Protein AF-A0A8T3ZUG9-F1 (afdb_monomer_lite)

pLDDT: mean 85.01, std 16.5, range [44.0, 98.38]

Sequence (171 aa):
MKFEGRLLDIFRQRFRGSDCRRRPQADEAKELPKKGLKAQVSMEFMQSVGFLLLIFVVLTPIIYSAYQNNRNSQLGSEAQVVADQLSSEINTAVAVGRGYRRIFTLPKSLGDSSDYAMAIYPSEQLVVVNWTEVNSASAAIVTGNVTAKALDAPRKGDNAIFNNGGIIEIS

Foldseek 3Di:
DDDDDDDPDDDDDDDDDPDDDDDDPPPPPPPDPPPDPVVVVVVVVVVVVVVVVVVVVVVVVVVVVVVVVVVLVQQQVLLQVLQVVVQVVQQVQQVVAAWDKDKDAAACAGDPRQHWAWDQDLVQQKIWIGRDPPDIHIDGHPGSLEDEPDPRPPDHTIKMWHHHRNHIYID

Secondary structure (DSSP, 8-state):
---------S--------------------------HHHHHHHHHHHHHHHHHHHHHHHHHHHHHHHHHHHHHHHHHHHHHHHHHHHHHHHHHHHH-TT-EEEEEE-SSBTTTB--EEEEETTTTEEEEESSSS-EEEEE-S-S-EEESSTTPSPSEEEEEEEETTEEEE-

Radius of gyration: 40.74 Å; chains: 1; bounding box: 78×58×105 Å

Structure (mmCIF, N/CA/C/O backbone):
data_AF-A0A8T3ZUG9-F1
#
_entry.id   AF-A0A8T3ZUG9-F1
#
loop_
_atom_site.group_PDB
_atom_site.id
_atom_site.type_symbol
_atom_site.label_atom_id
_atom_site.label_alt_id
_atom_site.label_comp_id
_atom_site.label_asym_id
_atom_site.label_entity_id
_atom_site.label_seq_id
_atom_site.pdbx_PDB_ins_code
_atom_site.Cartn_x
_atom_site.Cartn_y
_atom_site.Cartn_z
_atom_site.occupancy
_atom_site.B_iso_or_equiv
_atom_site.auth_seq_id
_atom_site.auth_comp_id
_atom_site.auth_asym_id
_atom_site.auth_atom_id
_atom_site.pdbx_PDB_model_num
ATOM 1 N N . MET A 1 1 ? -33.825 -42.779 31.554 1.00 44.00 1 MET A N 1
ATOM 2 C CA . MET A 1 1 ? -33.554 -43.192 32.947 1.00 44.00 1 MET A CA 1
ATOM 3 C C . MET A 1 1 ? -34.616 -42.572 33.840 1.00 44.00 1 MET A C 1
ATOM 5 O O . MET A 1 1 ? -34.702 -41.355 33.906 1.00 44.00 1 MET A O 1
ATOM 9 N N . LYS A 1 2 ? -35.482 -43.416 34.412 1.00 45.75 2 LYS A N 1
ATOM 10 C CA . LYS A 1 2 ? -36.519 -43.068 35.392 1.00 45.75 2 LYS A CA 1
ATOM 11 C C . LYS A 1 2 ? -35.884 -43.063 36.783 1.00 45.75 2 LYS A C 1
ATOM 13 O O . LYS A 1 2 ? -35.267 -44.061 37.139 1.00 45.75 2 LYS A O 1
ATOM 18 N N . PHE A 1 3 ? -36.096 -42.010 37.564 1.00 49.34 3 PHE A N 1
ATOM 19 C CA . PHE A 1 3 ? -36.032 -42.088 39.022 1.00 49.34 3 PHE A CA 1
ATOM 20 C C . PHE A 1 3 ? -37.366 -41.582 39.566 1.00 49.34 3 PHE A C 1
ATOM 22 O O . PHE A 1 3 ? -37.619 -40.385 39.667 1.00 49.34 3 PHE A O 1
ATOM 29 N N . GLU A 1 4 ? -38.248 -42.556 39.787 1.00 45.72 4 GLU A N 1
ATOM 30 C CA . GLU A 1 4 ? -39.486 -42.430 40.542 1.00 45.72 4 GLU A CA 1
ATOM 31 C C . GLU A 1 4 ? -39.196 -42.291 42.036 1.00 45.72 4 GLU A C 1
ATOM 33 O O . GLU A 1 4 ? -38.127 -42.646 42.536 1.00 45.72 4 GLU A O 1
ATOM 38 N N . GLY A 1 5 ? -40.197 -41.758 42.728 1.00 53.47 5 GLY A N 1
ATOM 39 C CA . GLY A 1 5 ? -40.148 -41.377 44.122 1.00 53.47 5 GLY A CA 1
ATOM 40 C C . GLY A 1 5 ? -39.954 -42.519 45.110 1.00 53.47 5 GLY A C 1
ATOM 41 O O . GLY A 1 5 ? -40.389 -43.650 44.921 1.00 53.47 5 GLY A O 1
ATOM 42 N N . ARG A 1 6 ? -39.351 -42.142 46.232 1.00 51.34 6 ARG A N 1
ATOM 43 C CA . ARG A 1 6 ? -39.493 -42.746 47.557 1.00 51.34 6 ARG A CA 1
ATOM 44 C C . ARG A 1 6 ? -38.805 -41.796 48.518 1.00 51.34 6 ARG A C 1
ATOM 46 O O . ARG A 1 6 ? -37.586 -41.789 48.556 1.00 51.34 6 ARG A O 1
ATOM 53 N N . LEU A 1 7 ? -39.578 -40.963 49.209 1.00 50.69 7 LEU A N 1
ATOM 54 C CA . LEU A 1 7 ? -39.231 -40.340 50.499 1.00 50.69 7 LEU A CA 1
ATOM 55 C C . LEU A 1 7 ? -40.460 -39.589 51.056 1.00 50.69 7 LEU A C 1
ATOM 57 O O . LEU A 1 7 ? -40.391 -38.462 51.535 1.00 50.69 7 LEU A O 1
ATOM 61 N N . LEU A 1 8 ? -41.614 -40.250 50.966 1.00 50.22 8 LEU A N 1
ATOM 62 C CA . LEU A 1 8 ? -42.746 -40.061 51.870 1.00 50.22 8 LEU A CA 1
ATOM 63 C C . LEU A 1 8 ? -42.684 -41.224 52.877 1.00 50.22 8 LEU A C 1
ATOM 65 O O . LEU A 1 8 ? -42.287 -42.318 52.488 1.00 50.22 8 LEU A O 1
ATOM 69 N N . ASP A 1 9 ? -43.071 -40.964 54.130 1.00 51.81 9 ASP A N 1
ATOM 70 C CA . ASP A 1 9 ? -43.394 -41.947 55.192 1.00 51.81 9 ASP A CA 1
ATOM 71 C C . ASP A 1 9 ? -42.416 -42.226 56.349 1.00 51.81 9 ASP A C 1
ATOM 73 O O . ASP A 1 9 ? -42.393 -43.352 56.838 1.00 51.81 9 ASP A O 1
ATOM 77 N N . ILE A 1 10 ? -41.690 -41.242 56.911 1.00 53.06 10 ILE A N 1
ATOM 78 C CA . ILE A 1 10 ? -40.997 -41.492 58.209 1.00 53.06 10 ILE A CA 1
ATOM 79 C C . ILE A 1 10 ? -41.292 -40.526 59.372 1.00 53.06 10 ILE A C 1
ATOM 81 O O . ILE A 1 10 ? -40.982 -40.875 60.502 1.00 53.06 10 ILE A O 1
ATOM 85 N N . PHE A 1 11 ? -41.993 -39.396 59.228 1.00 51.75 11 PHE A N 1
ATOM 86 C CA . PHE A 1 11 ? -42.276 -38.559 60.419 1.00 51.75 11 PHE A CA 1
ATOM 87 C C . PHE A 1 11 ? -43.722 -38.085 60.555 1.00 51.75 11 PHE A C 1
ATOM 89 O O . PHE A 1 11 ? -44.017 -36.933 60.865 1.00 51.75 11 PHE A O 1
ATOM 96 N N . ARG A 1 12 ? -44.646 -39.039 60.403 1.00 49.56 12 ARG A N 1
ATOM 97 C CA . ARG A 1 12 ? -45.994 -38.948 60.969 1.00 49.56 12 ARG A CA 1
ATOM 98 C C . ARG A 1 12 ? -45.979 -39.649 62.330 1.00 49.56 12 ARG A C 1
ATOM 100 O O . ARG A 1 12 ? -45.602 -40.809 62.403 1.00 49.56 12 ARG A O 1
ATOM 107 N N . GLN A 1 13 ? -46.478 -38.953 63.352 1.00 56.56 13 GLN A N 1
ATOM 108 C CA . GLN A 1 13 ? -46.758 -39.409 64.725 1.00 56.56 13 GLN A CA 1
ATOM 109 C C . GLN A 1 13 ? -45.657 -39.195 65.771 1.00 56.56 13 GLN A C 1
ATOM 111 O O . GLN A 1 13 ? -44.927 -40.110 66.143 1.00 56.56 13 GLN A O 1
ATOM 116 N N . ARG A 1 14 ? -45.668 -38.009 66.397 1.00 48.47 14 ARG A N 1
ATOM 117 C CA . ARG A 1 14 ? -45.286 -37.897 67.809 1.00 48.47 14 ARG A CA 1
ATOM 118 C C . ARG A 1 14 ? -46.034 -36.741 68.501 1.00 48.47 14 ARG A C 1
ATOM 120 O O . ARG A 1 14 ? -45.685 -35.590 68.308 1.00 48.47 14 ARG A O 1
ATOM 127 N N . PHE A 1 15 ? -47.078 -37.120 69.258 1.00 57.12 15 PHE A N 1
ATOM 128 C CA . PHE A 1 15 ? -47.784 -36.421 70.360 1.00 57.12 15 PHE A CA 1
ATOM 129 C C . PHE A 1 15 ? -48.344 -35.007 70.081 1.00 57.12 15 PHE A C 1
ATOM 131 O O . PHE A 1 15 ? -47.606 -34.055 69.895 1.00 57.12 15 PHE A O 1
ATOM 138 N N . ARG A 1 16 ? -49.668 -34.782 69.992 1.00 53.44 16 ARG A N 1
ATOM 139 C CA . ARG A 1 16 ? -50.679 -34.826 71.082 1.00 53.44 16 ARG A CA 1
ATOM 140 C C . ARG A 1 16 ? -50.151 -34.307 72.426 1.00 53.44 16 ARG A C 1
ATOM 142 O O . ARG A 1 16 ? -49.891 -35.083 73.335 1.00 53.44 16 ARG A O 1
ATOM 149 N N . GLY A 1 17 ? -50.070 -32.984 72.527 1.00 50.84 17 GLY A N 1
ATOM 150 C CA . GLY A 1 17 ? -50.135 -32.231 73.776 1.00 50.84 17 GLY A CA 1
ATOM 151 C C . GLY A 1 17 ? -51.280 -31.231 73.660 1.00 50.84 17 GLY A C 1
ATOM 152 O O . GLY A 1 17 ? -51.134 -30.175 73.056 1.00 50.84 17 GLY A O 1
ATOM 153 N N . SER A 1 18 ? -52.452 -31.625 74.146 1.00 60.19 18 SER A N 1
ATOM 154 C CA . SER A 1 18 ? -53.581 -30.738 74.399 1.00 60.19 18 SER A CA 1
ATOM 155 C C . SER A 1 18 ? -53.206 -29.846 75.570 1.00 60.19 18 SER A C 1
ATOM 157 O O . SER A 1 18 ? -53.244 -30.303 76.710 1.00 60.19 18 SER A O 1
ATOM 159 N N . ASP A 1 19 ? -52.823 -28.609 75.262 1.00 57.34 19 ASP A N 1
ATOM 160 C CA . ASP A 1 19 ? -52.503 -27.610 76.266 1.00 57.34 19 ASP A CA 1
ATOM 161 C C . ASP A 1 19 ? -53.427 -26.396 76.182 1.00 57.34 19 ASP A C 1
ATOM 163 O O . ASP A 1 19 ? -53.958 -26.014 75.135 1.00 57.34 19 ASP A O 1
ATOM 167 N N . CYS A 1 20 ? -53.693 -25.881 77.370 1.00 56.72 20 CYS A N 1
ATOM 168 C CA . CYS A 1 20 ? -54.819 -25.054 77.736 1.00 56.72 20 CYS A CA 1
ATOM 169 C C . CYS A 1 20 ? -54.866 -23.684 77.050 1.00 56.72 20 CYS A C 1
ATOM 171 O O . CYS A 1 20 ? -53.870 -22.985 76.897 1.00 56.72 20 CYS A O 1
ATOM 173 N N . ARG A 1 21 ? -56.108 -23.262 76.776 1.00 54.62 21 ARG A N 1
ATOM 174 C CA . ARG A 1 21 ? -56.616 -21.879 76.779 1.00 54.62 21 ARG A CA 1
ATOM 175 C C . ARG A 1 21 ? -55.585 -20.793 77.140 1.00 54.62 21 ARG A C 1
ATOM 177 O O . ARG A 1 21 ? -55.444 -20.420 78.301 1.00 54.62 21 ARG A O 1
ATOM 184 N N . ARG A 1 22 ? -55.060 -20.124 76.120 1.00 52.94 22 ARG A N 1
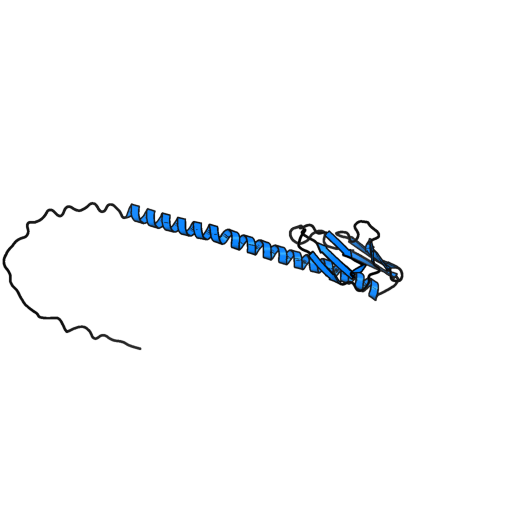ATOM 185 C CA . ARG A 1 22 ? -54.959 -18.660 76.100 1.00 52.94 22 ARG A CA 1
ATOM 186 C C . ARG A 1 22 ? -55.427 -18.212 74.731 1.00 52.94 22 ARG A C 1
ATOM 188 O O . ARG A 1 22 ? -54.810 -18.562 73.735 1.00 52.94 22 ARG A O 1
ATOM 195 N N . ARG A 1 23 ? -56.543 -17.483 74.680 1.00 55.94 23 ARG A N 1
ATOM 196 C CA . ARG A 1 23 ? -56.860 -16.661 73.511 1.00 55.94 23 ARG A CA 1
ATOM 197 C C . ARG A 1 23 ? -55.778 -15.578 73.477 1.00 55.94 23 ARG A C 1
ATOM 199 O O . ARG A 1 23 ? -55.742 -14.798 74.432 1.00 55.94 23 ARG A O 1
ATOM 206 N N . PRO A 1 24 ? -54.886 -15.537 72.475 1.00 55.72 24 PRO A N 1
ATOM 207 C CA . PRO A 1 24 ? -54.120 -14.330 72.235 1.00 55.72 24 PRO A CA 1
ATOM 208 C C . PRO A 1 24 ? -55.143 -13.253 71.885 1.00 55.72 24 PRO A C 1
ATOM 210 O O . PRO A 1 24 ? -56.123 -13.524 71.181 1.00 55.72 24 PRO A O 1
ATOM 213 N N . GLN A 1 25 ? -54.972 -12.071 72.462 1.00 56.25 25 GLN A N 1
ATOM 214 C CA . GLN A 1 25 ? -55.731 -10.894 72.077 1.00 56.25 25 GLN A CA 1
ATOM 215 C C . GLN A 1 25 ? -55.683 -10.762 70.555 1.00 56.25 25 GLN A C 1
ATOM 217 O O . GLN A 1 25 ? -54.681 -11.091 69.922 1.00 56.25 25 GLN A O 1
ATOM 222 N N . ALA A 1 26 ? -56.806 -10.355 69.970 1.00 59.56 26 ALA A N 1
ATOM 223 C CA . ALA A 1 26 ? -56.848 -9.910 68.591 1.00 59.56 26 ALA A CA 1
ATOM 224 C C . ALA A 1 26 ? -55.992 -8.642 68.509 1.00 59.56 26 ALA A C 1
ATOM 226 O O . ALA A 1 26 ? -56.497 -7.533 68.654 1.00 59.56 26 ALA A O 1
ATOM 227 N N . ASP A 1 27 ? -54.682 -8.837 68.393 1.00 58.31 27 ASP A N 1
ATOM 228 C CA . ASP A 1 27 ? -53.723 -7.787 68.131 1.00 58.31 27 ASP A CA 1
ATOM 229 C C . ASP A 1 27 ? -54.145 -7.158 66.807 1.00 58.31 27 ASP A C 1
ATOM 231 O O . ASP A 1 27 ? -54.245 -7.845 65.786 1.00 58.31 27 ASP A O 1
ATOM 235 N N . GLU A 1 28 ? -54.464 -5.864 66.845 1.00 61.31 28 GLU A N 1
ATOM 236 C CA . GLU A 1 28 ? -54.628 -5.036 65.660 1.00 61.31 28 GLU A CA 1
ATOM 237 C C . GLU A 1 28 ? -53.453 -5.313 64.723 1.00 61.31 28 GLU A C 1
ATOM 239 O O . GLU A 1 28 ? -52.329 -4.851 64.945 1.00 61.31 28 GLU A O 1
ATOM 244 N N . ALA A 1 29 ? -53.710 -6.087 63.669 1.00 63.19 29 ALA A N 1
ATOM 245 C CA . ALA A 1 29 ? -52.791 -6.262 62.568 1.00 63.19 29 ALA A CA 1
ATOM 246 C C . ALA A 1 29 ? -52.685 -4.906 61.867 1.00 63.19 29 ALA A C 1
ATOM 248 O O . ALA A 1 29 ? -53.407 -4.617 60.916 1.00 63.19 29 ALA A O 1
ATOM 249 N N . LYS A 1 30 ? -51.808 -4.040 62.388 1.00 64.62 30 LYS A N 1
ATOM 250 C CA . LYS A 1 30 ? -51.340 -2.842 61.703 1.00 64.62 30 LYS A CA 1
ATOM 251 C C . LYS A 1 30 ? -50.799 -3.308 60.358 1.00 64.62 30 LYS A C 1
ATOM 253 O O . LYS A 1 30 ? -49.698 -3.854 60.293 1.00 64.62 30 LYS A O 1
ATOM 258 N N . GLU A 1 31 ? -51.583 -3.123 59.299 1.00 63.81 31 GLU A N 1
ATOM 259 C CA . GLU A 1 31 ? -51.107 -3.272 57.931 1.00 63.81 31 GLU A CA 1
ATOM 260 C C . GLU A 1 31 ? -49.947 -2.294 57.752 1.00 63.81 31 GLU A C 1
ATOM 262 O O . GLU A 1 31 ? -50.123 -1.085 57.589 1.00 63.81 31 GLU A O 1
ATOM 267 N N . LEU A 1 32 ? -48.728 -2.824 57.856 1.00 66.88 32 LEU A N 1
ATOM 268 C CA . LEU A 1 32 ? -47.525 -2.076 57.551 1.00 66.88 32 LEU A CA 1
ATOM 269 C C . LEU A 1 32 ? -47.646 -1.629 56.091 1.00 66.88 32 LEU A C 1
ATOM 271 O O . LEU A 1 32 ? -47.848 -2.475 55.211 1.00 66.88 32 LEU A O 1
ATOM 275 N N . PRO A 1 33 ? -47.554 -0.321 55.805 1.00 65.81 33 PRO A N 1
ATOM 276 C CA . PRO A 1 33 ? -47.717 0.173 54.452 1.00 65.81 33 PRO A CA 1
ATOM 277 C C . PRO A 1 33 ? -46.676 -0.511 53.563 1.00 65.81 33 PRO A C 1
ATOM 279 O O . PRO A 1 33 ? -45.477 -0.345 53.786 1.00 65.81 33 PRO A O 1
ATOM 282 N N . LYS A 1 34 ? -47.129 -1.269 52.550 1.00 65.19 34 LYS A N 1
ATOM 283 C CA . LYS A 1 34 ? -46.301 -1.851 51.475 1.00 65.19 34 LYS A CA 1
ATOM 284 C C . LYS A 1 34 ? -45.701 -0.728 50.614 1.00 65.19 34 LYS A C 1
ATOM 286 O O . LYS A 1 34 ? -46.030 -0.555 49.443 1.00 65.19 34 LYS A O 1
ATOM 291 N N . LYS A 1 35 ? -44.838 0.090 51.210 1.00 64.81 35 LYS A N 1
ATOM 292 C CA . LYS A 1 35 ? -44.029 1.107 50.546 1.00 64.81 35 LYS A CA 1
ATOM 293 C C . LYS A 1 35 ? -42.722 0.444 50.131 1.00 64.81 35 LYS A C 1
ATOM 295 O O . LYS A 1 35 ? -41.914 0.109 50.985 1.00 64.81 35 LYS A O 1
ATOM 300 N N . GLY A 1 36 ? -42.516 0.254 48.827 1.00 67.25 36 GLY A N 1
ATOM 301 C CA . GLY A 1 36 ? -41.188 -0.126 48.330 1.00 67.25 36 GLY A CA 1
ATOM 302 C C . GLY A 1 36 ? -41.118 -0.644 46.897 1.00 67.25 36 GLY A C 1
ATOM 303 O O . GLY A 1 36 ? -40.154 -0.337 46.209 1.00 67.25 36 GLY A O 1
ATOM 304 N N . LEU A 1 37 ? -42.144 -1.346 46.401 1.00 79.44 37 LEU A N 1
ATOM 305 C CA . LEU A 1 37 ? -42.052 -2.070 45.118 1.00 79.44 37 LEU A CA 1
ATOM 306 C C . LEU A 1 37 ? -41.689 -1.172 43.923 1.00 79.44 37 LEU A C 1
ATOM 308 O O . LEU A 1 37 ? -40.844 -1.532 43.114 1.00 79.44 37 LEU A O 1
ATOM 312 N N . LYS A 1 38 ? -42.267 0.033 43.835 1.00 83.19 38 LYS A N 1
ATOM 313 C CA . LYS A 1 38 ? -41.961 0.973 42.740 1.00 83.19 38 LYS A CA 1
ATOM 314 C C . LYS A 1 38 ? -40.540 1.545 42.822 1.00 83.19 38 LYS A C 1
ATOM 316 O O . LYS A 1 38 ? -39.915 1.754 41.793 1.00 83.19 38 LYS A O 1
ATOM 321 N N . ALA A 1 39 ? -40.035 1.793 44.032 1.00 86.88 39 ALA A N 1
ATOM 322 C CA . ALA A 1 39 ? -38.689 2.331 44.233 1.00 86.88 39 ALA A CA 1
ATOM 323 C C . ALA A 1 39 ? -37.613 1.269 43.961 1.00 86.88 39 ALA A C 1
ATOM 325 O O . ALA A 1 39 ? -36.586 1.579 43.364 1.00 86.88 39 ALA A O 1
ATOM 326 N N . GLN A 1 40 ? -37.886 0.016 44.336 1.00 89.81 40 GLN A N 1
ATOM 327 C CA . GLN A 1 40 ? -37.002 -1.112 44.067 1.00 89.81 40 GLN A CA 1
ATOM 328 C C . GLN A 1 40 ? -36.836 -1.355 42.560 1.00 89.81 40 GLN A C 1
ATOM 330 O O . GLN A 1 40 ? -35.709 -1.439 42.082 1.00 89.81 40 GLN A O 1
ATOM 335 N N . VAL A 1 41 ? -37.935 -1.366 41.796 1.00 93.75 41 VAL A N 1
ATOM 336 C CA . VAL A 1 41 ? -37.879 -1.559 40.334 1.00 93.75 41 VAL A CA 1
ATOM 337 C C . VAL A 1 41 ? -37.071 -0.452 39.648 1.00 93.75 41 VAL A C 1
ATOM 339 O O . VAL A 1 41 ? -36.253 -0.736 38.775 1.00 93.75 41 VAL A O 1
ATOM 342 N N . SER A 1 42 ? -37.236 0.809 40.061 1.00 94.25 42 SER A N 1
ATOM 343 C CA . SER A 1 42 ? -36.440 1.918 39.515 1.00 94.25 42 SER A CA 1
ATOM 344 C C . SER A 1 42 ? -34.945 1.779 39.819 1.00 94.25 42 SER A C 1
ATOM 346 O O . SER A 1 42 ? -34.116 2.147 38.987 1.00 94.25 42 SER A O 1
ATOM 348 N N . MET A 1 43 ? -34.592 1.245 40.992 1.00 94.31 43 MET A N 1
ATOM 349 C CA . MET A 1 43 ? -33.200 1.027 41.386 1.00 94.31 43 MET A CA 1
ATOM 350 C C . MET A 1 43 ? -32.550 -0.092 40.565 1.00 94.31 43 MET A C 1
ATOM 352 O O . MET A 1 43 ? -31.456 0.095 40.034 1.00 94.31 43 MET A O 1
ATOM 356 N N . GLU A 1 44 ? -33.248 -1.215 40.394 1.00 94.75 44 GLU A N 1
ATOM 357 C CA . GLU A 1 44 ? -32.793 -2.339 39.563 1.00 94.75 44 GLU A CA 1
ATOM 358 C C . GLU A 1 44 ? -32.640 -1.924 38.090 1.00 94.75 44 GLU A C 1
ATOM 360 O O . GLU A 1 44 ? -31.662 -2.281 37.425 1.00 94.75 44 GLU A O 1
ATOM 365 N N . PHE A 1 45 ? -33.558 -1.093 37.586 1.00 97.06 45 PHE A N 1
ATOM 366 C CA . PHE A 1 45 ? -33.454 -0.519 36.247 1.00 97.06 45 PHE A CA 1
ATOM 367 C C . PHE A 1 45 ? -32.228 0.392 36.105 1.00 97.06 45 PHE A C 1
ATOM 369 O O . PHE A 1 45 ? -31.455 0.237 35.161 1.00 97.06 45 PHE A O 1
ATOM 376 N N . MET A 1 46 ? -32.005 1.306 37.055 1.00 97.75 46 MET A N 1
ATOM 377 C CA . MET A 1 46 ? -30.854 2.214 37.025 1.00 97.75 46 MET A CA 1
ATOM 378 C C . MET A 1 46 ? -29.525 1.448 37.069 1.00 97.75 46 MET A C 1
ATOM 380 O O . MET A 1 46 ? -28.604 1.773 36.318 1.00 97.75 46 MET A O 1
ATOM 384 N N . GLN A 1 47 ? -29.443 0.390 37.881 1.00 97.81 47 GLN A N 1
ATOM 385 C CA . GLN A 1 47 ? -28.279 -0.497 37.922 1.00 97.81 47 GLN A CA 1
ATOM 386 C C . GLN A 1 47 ? -28.059 -1.210 36.580 1.00 97.81 47 GLN A C 1
ATOM 388 O O . GLN A 1 47 ? -26.928 -1.278 36.097 1.00 97.81 47 GLN A O 1
ATOM 393 N N . SER A 1 48 ? -29.132 -1.694 35.952 1.00 97.81 48 SER A N 1
ATOM 394 C CA . SER A 1 48 ? -29.068 -2.367 34.650 1.00 97.81 48 SER A CA 1
ATOM 395 C C . SER A 1 48 ? -28.581 -1.425 33.544 1.00 97.81 48 SER A C 1
ATOM 397 O O . SER A 1 48 ? -27.707 -1.789 32.759 1.00 97.81 48 SER A O 1
ATOM 399 N N . VAL A 1 49 ? -29.090 -0.189 33.514 1.00 98.31 49 VAL A N 1
ATOM 400 C CA . VAL A 1 49 ? -28.653 0.843 32.559 1.00 98.31 49 VAL A CA 1
ATOM 401 C C . VAL A 1 49 ? -27.189 1.214 32.787 1.00 98.31 49 VAL A C 1
ATOM 403 O O . VAL A 1 49 ? -26.430 1.316 31.825 1.00 98.31 49 VAL A O 1
ATOM 406 N N . GLY A 1 50 ? -26.764 1.364 34.044 1.00 98.38 50 GLY A N 1
ATOM 407 C CA . GLY A 1 50 ? -25.366 1.643 34.378 1.00 98.38 50 GLY A CA 1
ATOM 408 C C . GLY A 1 50 ? -24.419 0.541 33.901 1.00 98.38 50 GLY A C 1
ATOM 409 O O . GLY A 1 50 ? -23.388 0.828 33.293 1.00 98.38 50 GLY A O 1
ATOM 410 N N . PHE A 1 51 ? -24.795 -0.723 34.108 1.00 98.25 51 PHE A N 1
ATOM 411 C CA . PHE A 1 51 ? -24.016 -1.864 33.629 1.00 98.25 51 PHE A CA 1
ATOM 412 C C . PHE A 1 51 ? -23.939 -1.912 32.097 1.00 98.25 51 PHE A C 1
ATOM 414 O O . PHE A 1 51 ? -22.870 -2.141 31.532 1.00 98.25 51 PHE A O 1
ATOM 421 N N . LEU A 1 52 ? -25.049 -1.625 31.415 1.00 98.38 52 LEU A N 1
ATOM 422 C CA . LEU A 1 52 ? -25.101 -1.561 29.957 1.00 98.38 52 LEU A CA 1
ATOM 423 C C . LEU A 1 52 ? -24.189 -0.455 29.404 1.00 98.38 52 LEU A C 1
ATOM 425 O O . LEU A 1 52 ? -23.414 -0.709 28.484 1.00 98.38 52 LEU A O 1
ATOM 429 N N . LEU A 1 53 ? -24.208 0.744 29.994 1.00 98.38 53 LEU A N 1
ATOM 430 C CA . LEU A 1 53 ? -23.310 1.836 29.600 1.00 98.38 53 LEU A CA 1
ATOM 431 C C . LEU A 1 53 ? -21.834 1.476 29.802 1.00 98.38 53 LEU A C 1
ATOM 433 O O . LEU A 1 53 ? -21.009 1.797 28.949 1.00 98.38 53 LEU A O 1
ATOM 437 N N . LEU A 1 54 ? -21.501 0.766 30.882 1.00 98.31 54 LEU A N 1
ATOM 438 C CA . LEU A 1 54 ? -20.135 0.308 31.133 1.00 98.31 54 LEU A CA 1
ATOM 439 C C . LEU A 1 54 ? -19.647 -0.628 30.019 1.00 98.31 54 LEU A C 1
ATOM 441 O O . LEU A 1 54 ? -18.532 -0.461 29.525 1.00 98.31 54 LEU A O 1
ATOM 445 N N . ILE A 1 55 ? -20.495 -1.555 29.564 1.00 98.25 55 ILE A N 1
ATOM 446 C CA . ILE A 1 55 ? -20.176 -2.428 28.425 1.00 98.25 55 ILE A CA 1
ATOM 447 C C . ILE A 1 55 ? -19.887 -1.596 27.170 1.00 98.25 55 ILE A C 1
ATOM 449 O O . ILE A 1 55 ? -18.880 -1.832 26.503 1.00 98.25 55 ILE A O 1
ATOM 453 N N . PHE A 1 56 ? -20.716 -0.595 26.862 1.00 98.06 56 PHE A N 1
ATOM 454 C CA . PHE A 1 56 ? -20.493 0.274 25.700 1.00 98.06 56 PHE A CA 1
ATOM 455 C C . PHE A 1 56 ? -19.158 1.022 25.770 1.00 98.06 56 PHE A C 1
ATOM 457 O O . PHE A 1 56 ? -18.434 1.079 24.772 1.00 98.06 56 PHE A O 1
ATOM 464 N N . VAL A 1 57 ? -18.803 1.549 26.944 1.00 98.38 57 VAL A N 1
ATOM 465 C CA . VAL A 1 57 ? -17.532 2.260 27.154 1.00 98.38 57 VAL A CA 1
ATOM 466 C C . VAL A 1 57 ? -16.336 1.343 26.892 1.00 98.38 57 VAL A C 1
ATOM 468 O O . VAL A 1 57 ? -15.370 1.773 26.267 1.00 98.38 57 VAL A O 1
ATOM 471 N N . VAL A 1 58 ? -16.408 0.075 27.304 1.00 98.38 58 VAL A N 1
ATOM 472 C CA . VAL A 1 58 ? -15.322 -0.897 27.094 1.00 98.38 58 VAL A CA 1
ATOM 473 C C . VAL A 1 58 ? -15.260 -1.391 25.645 1.00 98.38 58 VAL A C 1
ATOM 475 O O . VAL A 1 58 ? -14.171 -1.553 25.099 1.00 98.38 58 VAL A O 1
ATOM 478 N N . LEU A 1 59 ? -16.403 -1.616 24.992 1.00 98.38 59 LEU A N 1
ATOM 479 C CA . LEU A 1 59 ? -16.436 -2.156 23.628 1.00 98.38 59 LEU A CA 1
ATOM 480 C C . LEU A 1 59 ? -16.021 -1.140 22.561 1.00 98.38 59 LEU A C 1
ATOM 482 O O . LEU A 1 59 ? -15.409 -1.519 21.563 1.00 98.38 59 LEU A O 1
ATOM 486 N N . THR A 1 60 ? -16.323 0.142 22.764 1.00 97.56 60 THR A N 1
ATOM 487 C CA . THR A 1 60 ? -16.035 1.202 21.785 1.00 97.56 60 THR A CA 1
ATOM 488 C C . THR A 1 60 ? -14.563 1.244 21.337 1.00 97.56 60 THR A C 1
ATOM 490 O O . THR A 1 60 ? -14.327 1.181 20.128 1.00 97.56 60 THR A O 1
ATOM 493 N N . PRO A 1 61 ? -13.551 1.294 22.231 1.00 98.06 61 PRO A N 1
ATOM 494 C CA . PRO A 1 61 ? -12.149 1.314 21.805 1.00 98.06 61 PRO A CA 1
ATOM 495 C C . PRO A 1 61 ? -11.711 0.020 21.104 1.00 98.06 61 PRO A C 1
ATOM 497 O O . PRO A 1 61 ? -10.888 0.078 20.192 1.00 98.06 61 PRO A O 1
ATOM 500 N N . ILE A 1 62 ? -12.276 -1.135 21.477 1.00 98.19 62 ILE A N 1
ATOM 501 C CA . ILE A 1 62 ? -11.966 -2.429 20.846 1.00 98.19 62 ILE A CA 1
ATOM 502 C C . ILE A 1 62 ? -12.442 -2.428 19.391 1.00 98.19 62 ILE A C 1
ATOM 504 O O . ILE A 1 62 ? -11.676 -2.747 18.483 1.00 98.19 62 ILE A O 1
ATOM 508 N N . ILE A 1 63 ? -13.692 -2.015 19.166 1.00 98.06 63 ILE A N 1
ATOM 509 C CA . ILE A 1 63 ? -14.276 -1.918 17.824 1.00 98.06 63 ILE A CA 1
ATOM 510 C C . ILE A 1 63 ? -13.506 -0.894 16.988 1.00 98.06 63 ILE A C 1
ATOM 512 O O . ILE A 1 63 ? -13.173 -1.165 15.836 1.00 98.06 63 ILE A O 1
ATOM 516 N N . TYR A 1 64 ? -13.176 0.258 17.574 1.00 97.31 64 TYR A N 1
ATOM 517 C CA . TYR A 1 64 ? -12.414 1.297 16.891 1.00 97.31 64 TYR A CA 1
ATOM 518 C C . TYR A 1 64 ? -11.022 0.810 16.463 1.00 97.31 64 TYR A C 1
ATOM 520 O O . TYR A 1 64 ? -10.620 1.019 15.320 1.00 97.31 64 TYR A O 1
ATOM 528 N N . SER A 1 65 ? -10.303 0.107 17.342 1.00 96.88 65 SER A N 1
ATOM 529 C CA . SER A 1 65 ? -8.995 -0.468 17.012 1.00 96.88 65 SER A CA 1
ATOM 530 C C . SER A 1 65 ? -9.093 -1.518 15.903 1.00 96.88 65 SER A C 1
ATOM 532 O O . SER A 1 65 ? -8.319 -1.470 14.947 1.00 96.88 65 SER A O 1
ATOM 534 N N . ALA A 1 66 ? -10.073 -2.423 15.979 1.00 96.44 66 ALA A N 1
ATOM 535 C CA . ALA A 1 66 ? -10.299 -3.427 14.943 1.00 96.44 66 ALA A CA 1
ATOM 536 C C . ALA A 1 66 ? -10.616 -2.785 13.582 1.00 96.44 66 ALA A C 1
ATOM 538 O O . ALA A 1 66 ? -10.077 -3.205 12.558 1.00 96.44 66 ALA A O 1
ATOM 539 N N . TYR A 1 67 ? -11.433 -1.728 13.574 1.00 95.56 67 TYR A N 1
ATOM 540 C CA . TYR A 1 67 ? -11.747 -0.968 12.367 1.00 95.56 67 TYR A CA 1
ATOM 541 C C . TYR A 1 67 ? -10.495 -0.344 11.737 1.00 95.56 67 TYR A C 1
ATOM 543 O O . TYR A 1 67 ? -10.265 -0.504 10.539 1.00 95.56 67 TYR A O 1
ATOM 551 N N . GLN A 1 68 ? -9.647 0.311 12.539 1.00 93.38 68 GLN A N 1
ATOM 552 C CA . GLN A 1 68 ? -8.408 0.916 12.038 1.00 93.38 68 GLN A CA 1
ATOM 553 C C . GLN A 1 68 ? -7.422 -0.128 11.503 1.00 93.38 68 GLN A C 1
ATOM 555 O O . GLN A 1 68 ? -6.808 0.087 10.460 1.00 93.38 68 GLN A O 1
ATOM 560 N N . ASN A 1 69 ? -7.304 -1.281 12.165 1.00 93.00 69 ASN A N 1
ATOM 561 C CA . ASN A 1 69 ? -6.433 -2.364 11.708 1.00 93.00 69 ASN A CA 1
ATOM 562 C C . ASN A 1 69 ? -6.900 -2.942 10.369 1.00 93.00 69 ASN A C 1
ATOM 564 O O . ASN A 1 69 ? -6.089 -3.110 9.460 1.00 93.00 69 ASN A O 1
ATOM 568 N N . ASN A 1 70 ? -8.204 -3.183 10.220 1.00 94.31 70 ASN A N 1
ATOM 569 C CA . ASN A 1 70 ? -8.773 -3.665 8.963 1.00 94.31 70 ASN A CA 1
ATOM 570 C C . ASN A 1 70 ? -8.562 -2.654 7.834 1.00 94.31 70 ASN A C 1
ATOM 572 O O . ASN A 1 70 ? -8.111 -3.025 6.753 1.00 94.31 70 ASN A O 1
ATOM 576 N N . ARG A 1 71 ? -8.808 -1.367 8.105 1.00 93.00 71 ARG A N 1
ATOM 577 C CA . ARG A 1 71 ? -8.571 -0.292 7.137 1.00 93.00 71 ARG A CA 1
ATOM 578 C C . ARG A 1 71 ? -7.103 -0.224 6.712 1.00 93.00 71 ARG A C 1
ATOM 580 O O . ARG A 1 71 ? -6.815 -0.154 5.522 1.00 93.00 71 ARG A O 1
ATOM 587 N N . ASN A 1 72 ? -6.168 -0.292 7.658 1.00 91.88 72 ASN A N 1
ATOM 588 C CA . ASN A 1 72 ? -4.736 -0.282 7.351 1.00 91.88 72 ASN A CA 1
ATOM 589 C C . ASN A 1 72 ? -4.297 -1.524 6.567 1.00 91.88 72 ASN A C 1
ATOM 591 O O . ASN A 1 72 ? -3.474 -1.405 5.664 1.00 91.88 72 ASN A O 1
ATOM 595 N N . SER A 1 73 ? -4.853 -2.698 6.872 1.00 93.38 73 SER A N 1
ATOM 596 C CA . SER A 1 73 ? -4.569 -3.934 6.136 1.00 93.38 73 SER A CA 1
ATOM 597 C C . SER A 1 73 ? -5.085 -3.880 4.697 1.00 93.38 73 SER A C 1
ATOM 599 O O . SER A 1 73 ? -4.389 -4.322 3.778 1.00 93.38 73 SER A O 1
ATOM 601 N N . GLN A 1 74 ? -6.266 -3.296 4.487 1.00 94.56 74 GLN A N 1
ATOM 602 C CA . GLN A 1 74 ? -6.811 -3.076 3.153 1.00 94.56 74 GLN A CA 1
ATOM 603 C C . GLN A 1 74 ? -5.938 -2.101 2.355 1.00 94.56 74 GLN A C 1
ATOM 605 O O . GLN A 1 74 ? -5.496 -2.443 1.260 1.00 94.56 74 GLN A O 1
ATOM 610 N N . LEU A 1 75 ? -5.605 -0.940 2.933 1.00 95.38 75 LEU A N 1
ATOM 611 C CA . LEU A 1 75 ? -4.710 0.033 2.298 1.00 95.38 75 LEU A CA 1
ATOM 612 C C . LEU A 1 75 ? -3.335 -0.566 1.986 1.00 95.38 75 LEU A C 1
ATOM 614 O O . LEU A 1 75 ? -2.795 -0.308 0.916 1.00 95.38 75 LEU A O 1
ATOM 618 N N . GLY A 1 76 ? -2.792 -1.400 2.876 1.00 95.62 76 GLY A N 1
ATOM 619 C CA . GLY A 1 76 ? -1.521 -2.083 2.639 1.00 95.62 76 GLY A CA 1
ATOM 620 C C . GLY A 1 76 ? -1.580 -3.090 1.495 1.00 95.62 76 GLY A C 1
ATOM 621 O O . GLY A 1 76 ? -0.646 -3.167 0.704 1.00 95.62 76 GLY A O 1
ATOM 622 N N . SER A 1 77 ? -2.694 -3.811 1.350 1.00 96.19 77 SER A N 1
ATOM 623 C CA . SER A 1 77 ? -2.891 -4.734 0.224 1.00 96.19 77 SER A CA 1
ATOM 624 C C . SER A 1 77 ? -2.980 -3.981 -1.105 1.00 96.19 77 SER A C 1
ATOM 626 O O . SER A 1 77 ? -2.385 -4.393 -2.095 1.00 96.19 77 SER A O 1
ATOM 628 N N . GLU A 1 78 ? -3.675 -2.844 -1.131 1.00 96.06 78 GLU A N 1
ATOM 629 C CA . GLU A 1 78 ? -3.756 -2.000 -2.325 1.00 96.06 78 GLU A CA 1
ATOM 630 C C . GLU A 1 78 ? -2.414 -1.332 -2.657 1.00 96.06 78 GLU A C 1
ATOM 632 O O . GLU A 1 78 ? -2.004 -1.319 -3.817 1.00 96.06 78 GLU A O 1
ATOM 637 N N . ALA A 1 79 ? -1.688 -0.836 -1.651 1.00 96.62 79 ALA A N 1
ATOM 638 C CA . ALA A 1 79 ? -0.338 -0.304 -1.824 1.00 96.62 79 ALA A CA 1
ATOM 639 C C . ALA A 1 79 ? 0.620 -1.366 -2.383 1.00 96.62 79 ALA A C 1
ATOM 641 O O . ALA A 1 79 ? 1.431 -1.057 -3.258 1.00 96.62 79 ALA A O 1
ATOM 642 N N . GLN A 1 80 ? 0.491 -2.617 -1.929 1.00 97.50 80 GLN A N 1
ATOM 643 C CA . GLN A 1 80 ? 1.256 -3.741 -2.464 1.00 97.50 80 GLN A CA 1
ATOM 644 C C . GLN A 1 80 ? 0.936 -3.984 -3.939 1.00 97.50 80 GLN A C 1
ATOM 646 O O . GLN A 1 80 ? 1.857 -4.104 -4.736 1.00 97.50 80 GLN A O 1
ATOM 651 N N . VAL A 1 81 ? -0.341 -3.965 -4.335 1.00 96.94 81 VAL A N 1
ATOM 652 C CA . VAL A 1 81 ? -0.730 -4.097 -5.751 1.00 96.94 81 VAL A CA 1
ATOM 653 C C . VAL A 1 81 ? -0.107 -2.993 -6.608 1.00 96.94 81 VAL A C 1
ATOM 655 O O . VAL A 1 81 ? 0.363 -3.268 -7.709 1.00 96.94 81 VAL A O 1
ATOM 658 N N . VAL A 1 82 ? -0.050 -1.754 -6.110 1.00 96.69 82 VAL A N 1
ATOM 659 C CA . VAL A 1 82 ? 0.619 -0.646 -6.813 1.00 96.69 82 VAL A CA 1
ATOM 660 C C . VAL A 1 82 ? 2.125 -0.891 -6.941 1.00 96.69 82 VAL A C 1
ATOM 662 O O . VAL A 1 82 ? 2.683 -0.694 -8.023 1.00 96.69 82 VAL A O 1
ATOM 665 N N . ALA A 1 83 ? 2.780 -1.339 -5.865 1.00 97.00 83 ALA A N 1
ATOM 666 C CA . ALA A 1 83 ? 4.204 -1.670 -5.872 1.00 97.00 83 ALA A CA 1
ATOM 667 C C . ALA A 1 83 ? 4.508 -2.801 -6.869 1.00 97.00 83 ALA A C 1
ATOM 669 O O . ALA A 1 83 ? 5.419 -2.677 -7.690 1.00 97.00 83 ALA A O 1
ATOM 670 N N . ASP A 1 84 ? 3.701 -3.862 -6.846 1.00 97.44 84 ASP A N 1
ATOM 671 C CA . ASP A 1 84 ? 3.811 -5.022 -7.729 1.00 97.44 84 ASP A CA 1
ATOM 672 C C . ASP A 1 84 ? 3.556 -4.641 -9.188 1.00 97.44 84 ASP A C 1
ATOM 674 O O . ASP A 1 84 ? 4.284 -5.080 -10.077 1.00 97.44 84 ASP A O 1
ATOM 678 N N . GLN A 1 85 ? 2.566 -3.783 -9.455 1.00 96.62 85 GLN A N 1
ATOM 679 C CA . GLN A 1 85 ? 2.283 -3.287 -10.799 1.00 96.62 85 GLN A CA 1
ATOM 680 C C . GLN A 1 85 ? 3.477 -2.502 -11.353 1.00 96.62 85 GLN A C 1
ATOM 682 O O . GLN A 1 85 ? 3.916 -2.760 -12.475 1.00 96.62 85 GLN A O 1
ATOM 687 N N . LEU A 1 86 ? 4.033 -1.571 -10.573 1.00 95.38 86 LEU A N 1
ATOM 688 C CA . LEU A 1 86 ? 5.190 -0.788 -11.000 1.00 95.38 86 LEU A CA 1
ATOM 689 C C . LEU A 1 86 ? 6.431 -1.672 -11.191 1.00 95.38 86 LEU A C 1
ATOM 691 O O . LEU A 1 86 ? 7.125 -1.546 -12.202 1.00 95.38 86 LEU A O 1
ATOM 695 N N . SER A 1 87 ? 6.682 -2.599 -10.263 1.00 96.69 87 SER A N 1
ATOM 696 C CA . SER A 1 87 ? 7.762 -3.579 -10.392 1.00 96.69 87 SER A CA 1
ATOM 697 C C . SER A 1 87 ? 7.597 -4.434 -11.650 1.00 96.69 87 SER A C 1
ATOM 699 O O . SER A 1 87 ? 8.543 -4.593 -12.423 1.00 96.69 87 SER A O 1
ATOM 701 N N . SER A 1 88 ? 6.387 -4.927 -11.912 1.00 97.19 88 SER A N 1
ATOM 702 C CA . SER A 1 88 ? 6.073 -5.733 -13.089 1.00 97.19 88 SER A CA 1
ATOM 703 C C . SER A 1 88 ? 6.335 -4.973 -14.386 1.00 97.19 88 SER A C 1
ATOM 705 O O . SER A 1 88 ? 6.914 -5.542 -15.312 1.00 97.19 88 SER A O 1
ATOM 707 N N . GLU A 1 89 ? 5.967 -3.693 -14.479 1.00 95.88 89 GLU A N 1
ATOM 708 C CA . GLU A 1 89 ? 6.251 -2.889 -15.674 1.00 95.88 89 GLU A CA 1
ATOM 709 C C . GLU A 1 89 ? 7.759 -2.684 -15.879 1.00 95.88 89 GLU A C 1
ATOM 711 O O . GLU A 1 89 ? 8.248 -2.849 -17.000 1.00 95.88 89 GLU A O 1
ATOM 716 N N . ILE A 1 90 ? 8.516 -2.413 -14.809 1.00 95.25 90 ILE A N 1
ATOM 717 C CA . ILE A 1 90 ? 9.984 -2.301 -14.861 1.00 95.25 90 ILE A CA 1
ATOM 718 C C . ILE A 1 90 ? 10.608 -3.622 -15.314 1.00 95.25 90 ILE A C 1
ATOM 720 O O . ILE A 1 90 ? 11.403 -3.649 -16.254 1.00 95.25 90 ILE A O 1
ATOM 724 N N . ASN A 1 91 ? 10.217 -4.730 -14.692 1.00 96.06 91 ASN A N 1
ATOM 725 C CA . ASN A 1 91 ? 10.752 -6.053 -14.996 1.00 96.06 91 ASN A CA 1
ATOM 726 C C . ASN A 1 91 ? 10.388 -6.493 -16.416 1.00 96.06 91 ASN A C 1
ATOM 728 O O . ASN A 1 91 ? 11.225 -7.058 -17.117 1.00 96.06 91 ASN A O 1
ATOM 732 N N . THR A 1 92 ? 9.179 -6.169 -16.880 1.00 96.56 92 THR A N 1
ATOM 733 C CA . THR A 1 92 ? 8.754 -6.411 -18.264 1.00 96.56 92 THR A CA 1
ATOM 734 C C . THR A 1 92 ? 9.596 -5.592 -19.236 1.00 96.56 92 THR A C 1
ATOM 736 O O . THR A 1 92 ? 10.082 -6.133 -20.229 1.00 96.56 92 THR A O 1
ATOM 739 N N . ALA A 1 93 ? 9.842 -4.313 -18.941 1.00 95.56 93 ALA A N 1
ATOM 740 C CA . ALA A 1 93 ? 10.691 -3.468 -19.772 1.00 95.56 93 ALA A CA 1
ATOM 741 C C . ALA A 1 93 ? 12.119 -4.018 -19.882 1.00 95.56 93 ALA A C 1
ATOM 743 O O . ALA A 1 93 ? 12.702 -4.005 -20.968 1.00 95.56 93 ALA A O 1
ATOM 744 N N . VAL A 1 94 ? 12.670 -4.544 -18.784 1.00 95.56 94 VAL A N 1
ATOM 745 C CA . VAL A 1 94 ? 13.977 -5.220 -18.769 1.00 95.56 94 VAL A CA 1
ATOM 746 C C . VAL A 1 94 ? 13.947 -6.504 -19.595 1.00 95.56 94 VAL A C 1
ATOM 748 O O . VAL A 1 94 ? 14.830 -6.700 -20.425 1.00 95.56 94 VAL A O 1
ATOM 751 N N . ALA A 1 95 ? 12.932 -7.349 -19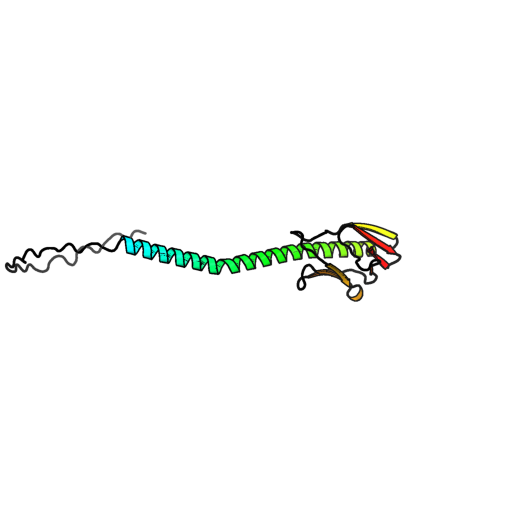.398 1.00 96.12 95 ALA A N 1
ATOM 752 C CA . ALA A 1 95 ? 12.812 -8.645 -20.060 1.00 96.12 95 ALA A CA 1
ATOM 753 C C . ALA A 1 95 ? 12.642 -8.524 -21.582 1.00 96.12 95 ALA A C 1
ATOM 755 O O . ALA A 1 95 ? 13.227 -9.305 -22.328 1.00 96.12 95 ALA A O 1
ATOM 756 N N . VAL A 1 96 ? 11.871 -7.537 -22.050 1.00 96.38 96 VAL A N 1
ATOM 757 C CA . VAL A 1 96 ? 11.708 -7.266 -23.489 1.00 96.38 96 VAL A CA 1
ATOM 758 C C . VAL A 1 96 ? 12.975 -6.643 -24.080 1.00 96.38 96 VAL A C 1
ATOM 760 O O . VAL A 1 96 ? 13.342 -6.931 -25.219 1.00 96.38 96 VAL A O 1
ATOM 763 N N . GLY A 1 97 ? 13.666 -5.804 -23.308 1.00 93.69 97 GLY A N 1
ATOM 764 C CA . GLY A 1 97 ? 14.911 -5.179 -23.727 1.00 93.69 97 GLY A CA 1
ATOM 765 C C . GLY A 1 97 ? 14.711 -3.906 -24.556 1.00 93.69 97 GLY A C 1
ATOM 766 O O . GLY A 1 97 ? 13.730 -3.171 -24.417 1.00 93.69 97 GLY A O 1
ATOM 767 N N . ARG A 1 98 ? 15.706 -3.597 -25.393 1.00 95.00 98 ARG A N 1
ATOM 768 C CA . ARG A 1 98 ? 15.822 -2.310 -26.092 1.00 95.00 98 ARG A CA 1
ATOM 769 C C . ARG A 1 98 ? 14.601 -2.016 -26.968 1.00 95.00 98 ARG A C 1
ATOM 771 O O . ARG A 1 98 ? 14.226 -2.821 -27.811 1.00 95.00 98 ARG A O 1
ATOM 778 N N . GLY A 1 99 ? 14.072 -0.798 -26.840 1.00 92.31 99 GLY A N 1
ATOM 779 C CA . GLY A 1 99 ? 12.960 -0.314 -27.660 1.00 92.31 99 GLY A CA 1
ATOM 780 C C . GLY A 1 99 ? 11.578 -0.613 -27.081 1.00 92.31 99 GLY A C 1
ATOM 781 O O . GLY A 1 99 ? 10.587 -0.175 -27.663 1.00 92.31 99 GLY A O 1
ATOM 782 N N . TYR A 1 100 ? 11.492 -1.290 -25.927 1.00 95.81 100 TYR A N 1
ATOM 783 C CA . TYR A 1 100 ? 10.235 -1.396 -25.192 1.00 95.81 100 TYR A CA 1
ATOM 784 C C . TYR A 1 100 ? 9.717 -0.006 -24.827 1.00 95.81 100 TYR A C 1
ATOM 786 O O . TYR A 1 100 ? 10.449 0.819 -24.273 1.00 95.81 100 TYR A O 1
ATOM 794 N N . ARG A 1 101 ? 8.441 0.238 -25.126 1.00 95.38 101 ARG A N 1
ATOM 795 C CA . ARG A 1 101 ? 7.723 1.445 -24.735 1.00 95.38 101 ARG A CA 1
ATOM 796 C C . ARG A 1 101 ? 6.289 1.084 -24.400 1.00 95.38 101 ARG A C 1
ATOM 798 O O . ARG A 1 101 ? 5.599 0.492 -25.228 1.00 95.38 101 ARG A O 1
ATOM 805 N N . ARG A 1 102 ? 5.824 1.493 -23.225 1.00 95.50 102 ARG A N 1
ATOM 806 C CA . ARG A 1 102 ? 4.434 1.293 -22.819 1.00 95.50 102 ARG A CA 1
ATOM 807 C C . ARG A 1 102 ? 3.947 2.452 -21.965 1.00 95.50 102 ARG A C 1
ATOM 809 O O . ARG A 1 102 ? 4.727 3.075 -21.253 1.00 95.50 102 ARG A O 1
ATOM 816 N N . ILE A 1 103 ? 2.655 2.733 -22.068 1.00 95.75 103 ILE A N 1
ATOM 817 C CA . ILE A 1 103 ? 1.946 3.625 -21.155 1.00 95.75 103 ILE A CA 1
ATOM 818 C C . ILE A 1 103 ? 1.194 2.741 -20.166 1.00 95.75 103 ILE A C 1
ATOM 820 O O . ILE A 1 103 ? 0.540 1.776 -20.571 1.00 95.75 103 ILE A O 1
ATOM 824 N N . PHE A 1 104 ? 1.312 3.058 -18.887 1.00 95.56 104 PHE A N 1
ATOM 825 C CA . PHE A 1 104 ? 0.614 2.377 -17.809 1.00 95.56 104 PHE A CA 1
ATOM 826 C C . PHE A 1 104 ? 0.044 3.410 -16.843 1.00 95.56 104 PHE A C 1
ATOM 828 O O . PHE A 1 104 ? 0.572 4.513 -16.709 1.00 95.56 104 PHE A O 1
ATOM 835 N N . THR A 1 105 ? -1.042 3.046 -16.174 1.00 95.19 105 THR A N 1
ATOM 836 C CA . THR A 1 105 ? -1.749 3.944 -15.265 1.00 95.19 105 THR A CA 1
ATOM 837 C C . THR A 1 105 ? -1.684 3.378 -13.859 1.00 95.19 105 THR A C 1
ATOM 839 O O . THR A 1 105 ? -2.047 2.224 -13.628 1.00 95.19 105 THR A O 1
ATOM 842 N N . LEU A 1 106 ? -1.226 4.202 -12.925 1.00 95.50 106 LEU A N 1
ATOM 843 C CA . LEU A 1 106 ? -1.266 3.940 -11.495 1.00 95.50 106 LEU A CA 1
ATOM 844 C C . LEU A 1 106 ? -2.491 4.640 -10.893 1.00 95.50 106 LEU A C 1
ATOM 846 O O . LEU A 1 106 ? -2.906 5.691 -11.398 1.00 95.50 106 LEU A O 1
ATOM 850 N N . PRO A 1 107 ? -3.098 4.088 -9.832 1.00 95.56 107 PRO A N 1
ATOM 851 C CA . PRO A 1 107 ? -4.249 4.719 -9.201 1.00 95.56 107 PRO A CA 1
ATOM 852 C C . PRO A 1 107 ? -3.902 6.125 -8.692 1.00 95.56 107 PRO A C 1
ATOM 854 O O . PRO A 1 107 ? -2.760 6.444 -8.386 1.00 95.56 107 PRO A O 1
ATOM 857 N N . LYS A 1 108 ? -4.891 7.017 -8.615 1.00 94.44 108 LYS A N 1
ATOM 858 C CA . LYS A 1 108 ? -4.655 8.370 -8.075 1.00 94.44 108 LYS A CA 1
ATOM 859 C C . LYS A 1 108 ? -4.612 8.399 -6.548 1.00 94.44 108 LYS A C 1
ATOM 861 O O . LYS A 1 108 ? -4.045 9.322 -5.977 1.00 94.44 108 LYS A O 1
ATOM 866 N N . SER A 1 109 ? -5.210 7.398 -5.916 1.00 94.62 109 SER A N 1
ATOM 867 C CA . SER A 1 109 ? -5.350 7.246 -4.473 1.00 94.62 109 SER A CA 1
ATOM 868 C C . SER A 1 109 ? -5.570 5.774 -4.135 1.00 94.62 109 SER A C 1
ATOM 870 O O . SER A 1 109 ? -6.030 5.015 -4.989 1.00 94.62 109 SER A O 1
ATOM 872 N N . LEU A 1 110 ? -5.304 5.399 -2.889 1.00 93.25 110 LEU A N 1
ATOM 873 C CA . LEU A 1 110 ? -5.644 4.088 -2.339 1.00 93.25 110 LEU A CA 1
ATOM 874 C C . LEU A 1 110 ? -7.001 4.162 -1.623 1.00 93.25 110 LEU A C 1
ATOM 876 O O . LEU A 1 110 ? -7.277 5.137 -0.919 1.00 93.25 110 LEU A O 1
ATOM 880 N N . GLY A 1 111 ? -7.835 3.140 -1.778 1.00 87.19 111 GLY A N 1
ATOM 881 C CA . GLY A 1 111 ? -9.089 2.934 -1.056 1.00 87.19 111 GLY A CA 1
ATOM 882 C C . GLY A 1 111 ? -9.982 4.175 -1.006 1.00 87.19 111 GLY A C 1
ATOM 883 O O . GLY A 1 111 ? -10.318 4.760 -2.038 1.00 87.19 111 GLY A O 1
ATOM 884 N N . ASP A 1 112 ? -10.323 4.600 0.216 1.00 81.50 112 ASP A N 1
ATOM 885 C CA . ASP A 1 112 ? -11.136 5.783 0.552 1.00 81.50 112 ASP A CA 1
ATOM 886 C C . ASP A 1 112 ? -10.441 7.123 0.226 1.00 81.50 112 ASP A C 1
ATOM 888 O O . ASP A 1 112 ? -10.370 8.024 1.062 1.00 81.50 112 ASP A O 1
ATOM 892 N N . SER A 1 113 ? -9.885 7.276 -0.975 1.00 86.00 113 SER A N 1
ATOM 893 C CA . SER A 1 113 ? -9.155 8.480 -1.399 1.00 86.00 113 SER A CA 1
ATOM 894 C C . SER A 1 113 ? -7.918 8.797 -0.546 1.00 86.00 113 SER A C 1
ATOM 896 O O . SER A 1 113 ? -7.518 9.955 -0.434 1.00 86.00 113 SER A O 1
ATOM 898 N N . SER A 1 114 ? -7.304 7.779 0.065 1.00 91.06 114 SER A N 1
ATOM 899 C CA . SER A 1 114 ? -6.075 7.954 0.841 1.00 91.06 114 SER A CA 1
ATOM 900 C C . SER A 1 114 ? -4.913 8.258 -0.094 1.00 91.06 114 SER A C 1
ATOM 902 O O . SER A 1 114 ? -4.716 7.579 -1.108 1.00 91.06 114 SER A O 1
ATOM 904 N N . ASP A 1 115 ? -4.157 9.300 0.241 1.00 93.56 115 ASP A N 1
ATOM 905 C CA . ASP A 1 115 ? -3.003 9.685 -0.553 1.00 93.56 115 ASP A CA 1
ATOM 906 C C . ASP A 1 115 ? -1.821 8.742 -0.314 1.00 93.56 115 ASP A C 1
ATOM 908 O O . ASP A 1 115 ? -1.722 8.095 0.730 1.00 93.56 115 ASP A O 1
ATOM 912 N N . TYR A 1 116 ? -0.925 8.653 -1.292 1.00 94.69 116 TYR A N 1
ATOM 913 C CA . TYR A 1 116 ? 0.272 7.827 -1.181 1.00 94.69 116 TYR A CA 1
ATOM 914 C C . TYR A 1 116 ? 1.459 8.434 -1.932 1.00 94.69 116 TYR A C 1
ATOM 916 O O . TYR A 1 116 ? 1.300 9.266 -2.822 1.00 94.69 116 TYR A O 1
ATOM 924 N N . ALA A 1 117 ? 2.668 8.028 -1.576 1.00 93.12 117 ALA A N 1
ATOM 925 C CA . ALA A 1 117 ? 3.912 8.411 -2.221 1.00 93.12 117 ALA A CA 1
ATOM 926 C C . ALA A 1 117 ? 4.617 7.164 -2.750 1.00 93.12 117 ALA A C 1
ATOM 928 O O . ALA A 1 117 ? 4.518 6.088 -2.163 1.00 93.12 117 ALA A O 1
ATOM 929 N N . MET A 1 118 ? 5.331 7.313 -3.860 1.00 93.12 118 MET A N 1
ATOM 930 C CA . MET A 1 118 ? 6.122 6.243 -4.457 1.00 93.12 118 MET A CA 1
ATOM 931 C C . MET A 1 118 ? 7.577 6.665 -4.508 1.00 93.12 118 MET A C 1
ATOM 933 O O . MET A 1 118 ? 7.884 7.813 -4.821 1.00 93.12 118 MET A O 1
ATOM 937 N N . ALA A 1 119 ? 8.462 5.720 -4.237 1.00 91.38 119 ALA A N 1
ATOM 938 C CA . ALA A 1 119 ? 9.891 5.885 -4.393 1.00 91.38 119 ALA A CA 1
ATOM 939 C C . ALA A 1 119 ? 10.465 4.640 -5.066 1.00 91.38 119 ALA A C 1
ATOM 941 O O . ALA A 1 119 ? 10.062 3.513 -4.779 1.00 91.38 119 ALA A O 1
ATOM 942 N N . ILE A 1 120 ? 11.419 4.850 -5.965 1.00 92.50 120 ILE A N 1
ATOM 943 C CA . ILE A 1 120 ? 12.245 3.778 -6.511 1.00 92.50 120 ILE A CA 1
ATOM 944 C C . ILE A 1 120 ? 13.620 3.944 -5.884 1.00 92.50 120 ILE A C 1
ATOM 946 O O . ILE A 1 120 ? 14.182 5.037 -5.926 1.00 92.50 120 ILE A O 1
ATOM 950 N N . TYR A 1 121 ? 14.159 2.863 -5.333 1.00 92.50 121 TYR A N 1
ATOM 951 C CA . TYR A 1 121 ? 15.509 2.783 -4.790 1.00 92.50 121 TYR A CA 1
ATOM 952 C C . TYR A 1 121 ? 16.340 1.879 -5.703 1.00 92.50 121 TYR A C 1
ATOM 954 O O . TYR A 1 121 ? 16.381 0.663 -5.497 1.00 92.50 121 TYR A O 1
ATOM 962 N N . PRO A 1 122 ? 17.003 2.428 -6.740 1.00 90.81 122 PRO A N 1
ATOM 963 C CA . PRO A 1 122 ? 17.682 1.606 -7.737 1.00 90.81 122 PRO A CA 1
ATOM 964 C C . PRO A 1 122 ? 18.887 0.851 -7.158 1.00 90.81 122 PRO A C 1
ATOM 966 O O . PRO A 1 122 ? 19.182 -0.258 -7.593 1.00 90.81 122 PRO A O 1
ATOM 969 N N . SER A 1 123 ? 19.549 1.413 -6.140 1.00 90.94 123 SER A N 1
ATOM 970 C CA . SER A 1 123 ? 20.658 0.766 -5.423 1.00 90.94 123 SER A CA 1
ATOM 971 C C . SER A 1 123 ? 20.231 -0.482 -4.654 1.00 90.94 123 SER A C 1
ATOM 973 O O . SER A 1 123 ? 21.009 -1.423 -4.541 1.00 90.94 123 SER A O 1
ATOM 975 N N . GLU A 1 124 ? 19.005 -0.488 -4.136 1.00 93.06 124 GLU A N 1
ATOM 976 C CA . GLU A 1 124 ? 18.434 -1.606 -3.378 1.00 93.06 124 GLU A CA 1
ATOM 977 C C . GLU A 1 124 ? 17.560 -2.508 -4.250 1.00 93.06 124 GLU A C 1
ATOM 979 O O . GLU A 1 124 ? 17.088 -3.538 -3.784 1.00 93.06 124 GLU A O 1
ATOM 984 N N . GLN A 1 125 ? 17.356 -2.130 -5.516 1.00 94.69 125 GLN A N 1
ATOM 985 C CA . GLN A 1 125 ? 16.468 -2.817 -6.446 1.00 94.69 125 GLN A CA 1
ATOM 986 C C . GLN A 1 125 ? 15.052 -2.986 -5.874 1.00 94.69 125 GLN A C 1
ATOM 988 O O . GLN A 1 125 ? 14.434 -4.046 -5.983 1.00 94.69 125 GLN A O 1
ATOM 993 N N . LEU A 1 126 ? 14.519 -1.913 -5.284 1.00 94.44 126 LEU A N 1
ATOM 994 C CA . LEU A 1 126 ? 13.198 -1.899 -4.661 1.00 94.44 126 LEU A CA 1
ATOM 995 C C . LEU A 1 126 ? 12.346 -0.734 -5.158 1.00 94.44 126 LEU A C 1
ATOM 997 O O . LEU A 1 126 ? 12.819 0.384 -5.367 1.00 94.44 126 LEU A O 1
ATOM 1001 N N . VAL A 1 127 ? 11.056 -1.004 -5.289 1.00 94.06 127 VAL A N 1
ATOM 1002 C CA . VAL A 1 127 ? 9.988 -0.011 -5.356 1.00 94.06 127 VAL A CA 1
ATOM 1003 C C . VAL A 1 127 ? 9.318 0.026 -3.993 1.00 94.06 127 VAL A C 1
ATOM 1005 O O . VAL A 1 127 ? 9.020 -1.027 -3.434 1.00 94.06 127 VAL A O 1
ATOM 1008 N N . VAL A 1 128 ? 9.058 1.221 -3.475 1.00 95.00 128 VAL A N 1
ATOM 1009 C CA . VAL A 1 128 ? 8.387 1.431 -2.192 1.00 95.00 128 VAL A CA 1
ATOM 1010 C C . VAL A 1 128 ? 7.199 2.365 -2.381 1.00 95.00 128 VAL A C 1
ATOM 1012 O O . VAL A 1 128 ? 7.299 3.403 -3.035 1.00 95.00 128 VAL A O 1
ATOM 1015 N N . VAL A 1 129 ? 6.074 1.990 -1.783 1.00 96.00 129 VAL A N 1
ATOM 1016 C CA . VAL A 1 129 ? 4.823 2.743 -1.765 1.00 96.00 129 VAL A CA 1
ATOM 1017 C C . VAL A 1 129 ? 4.467 3.038 -0.312 1.00 96.00 129 VAL A C 1
ATOM 1019 O O . VAL A 1 129 ? 4.226 2.119 0.466 1.00 96.00 129 VAL A O 1
ATOM 1022 N N . ASN A 1 130 ? 4.420 4.317 0.049 1.00 94.62 130 ASN A N 1
ATOM 1023 C CA . ASN A 1 130 ? 4.116 4.790 1.400 1.00 94.62 130 ASN A CA 1
ATOM 1024 C C . ASN A 1 130 ? 2.744 5.463 1.405 1.00 94.62 130 ASN A C 1
ATOM 1026 O O . ASN A 1 130 ? 2.510 6.355 0.597 1.00 94.62 130 ASN A O 1
ATOM 1030 N N . TRP A 1 131 ? 1.847 5.095 2.317 1.00 93.88 131 TRP A N 1
ATOM 1031 C CA . TRP A 1 131 ? 0.540 5.767 2.471 1.00 93.88 131 TRP A CA 1
ATOM 1032 C C . TRP A 1 131 ? 0.350 6.405 3.848 1.00 93.88 131 TRP A C 1
ATOM 1034 O O . TRP A 1 131 ? -0.577 7.181 4.062 1.00 93.88 131 TRP A O 1
ATOM 1044 N N . THR A 1 132 ? 1.246 6.110 4.788 1.00 89.44 132 THR A N 1
ATOM 1045 C CA . THR A 1 132 ? 1.413 6.853 6.038 1.00 89.44 132 THR A CA 1
ATOM 1046 C C . THR A 1 132 ? 2.906 7.003 6.328 1.00 89.44 132 THR A C 1
ATOM 1048 O O . THR A 1 132 ? 3.741 6.438 5.627 1.00 89.44 132 THR A O 1
ATOM 1051 N N . GLU A 1 133 ? 3.261 7.746 7.376 1.00 86.62 133 GLU A N 1
ATOM 1052 C CA . GLU A 1 133 ? 4.662 7.914 7.795 1.00 86.62 133 GLU A CA 1
ATOM 1053 C C . GLU A 1 133 ? 5.329 6.603 8.244 1.00 86.62 133 GLU A C 1
ATOM 1055 O O . GLU A 1 133 ? 6.547 6.477 8.194 1.00 86.62 133 GLU A O 1
ATOM 1060 N N . VAL A 1 134 ? 4.530 5.632 8.693 1.00 88.81 134 VAL A N 1
ATOM 1061 C CA . VAL A 1 134 ? 5.004 4.369 9.283 1.00 88.81 134 VAL A CA 1
ATOM 1062 C C . VAL A 1 134 ? 4.701 3.145 8.432 1.00 88.81 134 VAL A C 1
ATOM 1064 O O . VAL A 1 134 ? 5.372 2.130 8.595 1.00 88.81 134 VAL A O 1
ATOM 1067 N N . ASN A 1 135 ? 3.708 3.212 7.544 1.00 92.94 135 ASN A N 1
ATOM 1068 C CA . ASN A 1 135 ? 3.294 2.061 6.756 1.00 92.94 135 ASN A CA 1
ATOM 1069 C C . ASN A 1 135 ? 3.744 2.197 5.304 1.00 92.94 135 ASN A C 1
ATOM 1071 O O . ASN A 1 135 ? 3.454 3.192 4.628 1.00 92.94 135 ASN A O 1
ATOM 1075 N N . SER A 1 136 ? 4.402 1.144 4.836 1.00 94.69 136 SER A N 1
ATOM 1076 C CA . SER A 1 136 ? 4.916 1.025 3.485 1.00 94.69 136 SER A CA 1
ATOM 1077 C C . SER A 1 136 ? 4.714 -0.385 2.941 1.00 94.69 136 SER A C 1
ATOM 1079 O O . SER A 1 136 ? 4.574 -1.356 3.685 1.00 94.69 136 SER A O 1
ATOM 1081 N N . ALA A 1 137 ? 4.670 -0.474 1.619 1.00 96.62 137 ALA A N 1
ATOM 1082 C CA . ALA A 1 137 ? 4.646 -1.709 0.855 1.00 96.62 137 ALA A CA 1
ATOM 1083 C C . ALA A 1 137 ? 5.794 -1.651 -0.145 1.00 96.62 137 ALA A C 1
ATOM 1085 O O . ALA A 1 137 ? 6.137 -0.570 -0.634 1.00 96.62 137 ALA A O 1
ATOM 1086 N N . SER A 1 138 ? 6.408 -2.791 -0.441 1.00 96.38 138 SER A N 1
ATOM 1087 C CA . SER A 1 138 ? 7.551 -2.829 -1.343 1.00 96.38 138 SER A CA 1
ATOM 1088 C C . SER A 1 138 ? 7.519 -4.026 -2.276 1.00 96.38 138 SER A C 1
ATOM 1090 O O . SER A 1 138 ? 6.970 -5.084 -1.968 1.00 96.38 138 SER A O 1
ATOM 1092 N N . ALA A 1 139 ? 8.117 -3.835 -3.446 1.00 97.31 139 ALA A N 1
ATOM 1093 C CA . ALA A 1 139 ? 8.268 -4.863 -4.460 1.00 97.31 139 ALA A CA 1
ATOM 1094 C C . ALA A 1 139 ? 9.682 -4.806 -5.042 1.00 97.31 139 ALA A C 1
ATOM 1096 O O . ALA A 1 139 ? 10.213 -3.729 -5.322 1.00 97.31 139 ALA A O 1
ATOM 1097 N N . ALA A 1 140 ? 10.299 -5.972 -5.226 1.00 96.69 140 ALA A N 1
ATOM 1098 C CA . ALA A 1 140 ? 11.634 -6.083 -5.804 1.00 96.69 140 ALA A CA 1
ATOM 1099 C C . ALA A 1 140 ? 11.604 -5.850 -7.316 1.00 96.69 140 ALA A C 1
ATOM 1101 O O . ALA A 1 140 ? 10.689 -6.308 -7.999 1.00 96.69 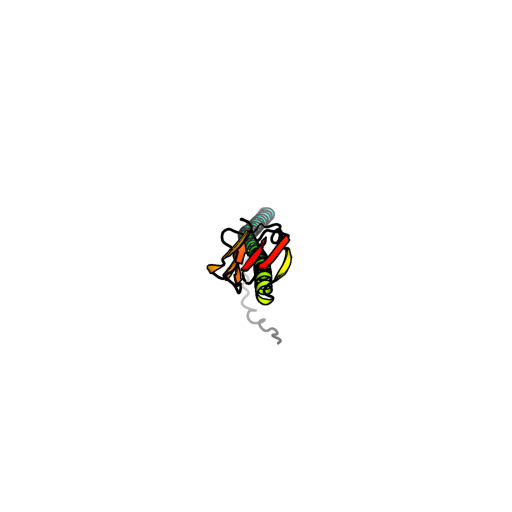140 ALA A O 1
ATOM 1102 N N . ILE A 1 141 ? 12.621 -5.179 -7.844 1.00 95.44 141 ILE A N 1
ATOM 1103 C CA . ILE A 1 141 ? 12.858 -5.008 -9.280 1.00 95.44 141 ILE A CA 1
ATOM 1104 C C . ILE A 1 141 ? 14.127 -5.750 -9.688 1.00 95.44 141 ILE A C 1
ATOM 1106 O O . ILE A 1 141 ? 15.025 -5.971 -8.890 1.00 95.44 141 ILE A O 1
ATOM 1110 N N . VAL A 1 142 ? 14.214 -6.166 -10.946 1.00 94.12 142 VAL A N 1
ATOM 1111 C CA . VAL A 1 142 ? 15.325 -7.004 -11.433 1.00 94.12 142 VAL A CA 1
ATOM 1112 C C . VAL A 1 142 ? 16.578 -6.177 -11.753 1.00 94.12 142 VAL A C 1
ATOM 1114 O O . VAL A 1 142 ? 17.679 -6.715 -11.842 1.00 94.12 142 VAL A O 1
ATOM 1117 N N . THR A 1 143 ? 16.434 -4.862 -11.942 1.00 91.56 143 THR A N 1
ATOM 1118 C CA . THR A 1 143 ? 17.527 -3.974 -12.359 1.00 91.56 143 THR A CA 1
ATOM 1119 C C . THR A 1 143 ? 17.665 -2.763 -11.446 1.00 91.56 143 THR A C 1
ATOM 1121 O O . THR A 1 143 ? 16.671 -2.192 -11.007 1.00 91.56 143 THR A O 1
ATOM 1124 N N . GLY A 1 144 ? 18.907 -2.328 -11.227 1.00 89.62 144 GLY A N 1
ATOM 1125 C CA . GLY A 1 144 ? 19.219 -1.028 -10.624 1.00 89.62 144 GLY A CA 1
ATOM 1126 C C . GLY A 1 144 ? 19.374 0.101 -11.649 1.00 89.62 144 GLY A C 1
ATOM 1127 O O . GLY A 1 144 ? 19.575 1.251 -11.277 1.00 89.62 144 GLY A O 1
ATOM 1128 N N . ASN A 1 145 ? 19.270 -0.193 -12.949 1.00 91.56 145 ASN A N 1
ATOM 1129 C CA . ASN A 1 145 ? 19.418 0.800 -14.017 1.00 91.56 145 ASN A CA 1
ATOM 1130 C C . ASN A 1 145 ? 18.082 1.490 -14.316 1.00 91.56 145 ASN A C 1
ATOM 1132 O O . ASN A 1 145 ? 17.599 1.459 -15.448 1.00 91.56 145 ASN A O 1
ATOM 1136 N N . VAL A 1 146 ? 17.464 2.082 -13.296 1.00 90.44 146 VAL A N 1
ATOM 1137 C CA . VAL A 1 146 ? 16.213 2.836 -13.431 1.00 90.44 146 VAL A CA 1
ATOM 1138 C C . VAL A 1 146 ? 16.504 4.316 -13.235 1.00 90.44 146 VAL A C 1
ATOM 1140 O O . VAL A 1 146 ? 17.157 4.710 -12.274 1.00 90.44 146 VAL A O 1
ATOM 1143 N N . THR A 1 147 ? 16.038 5.151 -14.157 1.00 88.06 147 THR A N 1
ATOM 1144 C CA . THR A 1 147 ? 16.170 6.606 -14.102 1.00 88.06 147 THR A CA 1
ATOM 1145 C C . THR A 1 147 ? 14.791 7.247 -14.208 1.00 88.06 147 THR A C 1
ATOM 1147 O O . THR A 1 147 ? 14.084 7.099 -15.205 1.00 88.06 147 THR A O 1
ATOM 1150 N N . ALA A 1 148 ? 14.412 7.991 -13.176 1.00 78.12 148 ALA A N 1
ATOM 1151 C CA . ALA A 1 148 ? 13.251 8.866 -13.209 1.00 78.12 148 ALA A CA 1
ATOM 1152 C C . ALA A 1 148 ? 13.638 10.162 -13.935 1.00 78.12 148 ALA A C 1
ATOM 1154 O O . ALA A 1 148 ? 14.539 10.876 -13.496 1.00 78.12 148 ALA A O 1
ATOM 1155 N N . LYS A 1 149 ? 12.996 10.464 -15.071 1.00 65.88 149 LYS A N 1
ATOM 1156 C CA . LYS A 1 149 ? 13.280 11.703 -15.825 1.00 65.88 149 LYS A CA 1
ATOM 1157 C C . LYS A 1 149 ? 12.657 12.942 -15.183 1.00 65.88 149 LYS A C 1
ATOM 1159 O O . LYS A 1 149 ? 13.135 14.050 -15.416 1.00 65.88 149 LYS A O 1
ATOM 1164 N N . ALA A 1 150 ? 11.603 12.762 -14.391 1.00 61.03 150 ALA A N 1
ATOM 1165 C CA . ALA A 1 150 ? 10.977 13.823 -13.616 1.00 61.03 150 ALA A CA 1
ATOM 1166 C C . ALA A 1 150 ? 11.347 13.690 -12.136 1.00 61.03 150 ALA A C 1
ATOM 1168 O O . ALA A 1 150 ? 11.451 12.577 -11.627 1.00 61.03 150 ALA A O 1
ATOM 1169 N N . LEU A 1 151 ? 11.459 14.832 -11.448 1.00 59.56 151 LEU A N 1
ATOM 1170 C CA . LEU A 1 151 ? 11.669 14.917 -9.994 1.00 59.56 151 LEU A CA 1
ATOM 1171 C C . LEU A 1 151 ? 10.627 14.118 -9.184 1.00 59.56 151 LEU A C 1
ATOM 1173 O O . LEU A 1 151 ? 10.922 13.712 -8.068 1.00 59.56 151 LEU A O 1
ATOM 1177 N N . ASP A 1 152 ? 9.460 13.841 -9.782 1.00 60.41 152 ASP A N 1
ATOM 1178 C CA . ASP A 1 152 ? 8.334 13.139 -9.155 1.00 60.41 152 ASP A CA 1
ATOM 1179 C C . ASP A 1 152 ? 7.939 11.839 -9.882 1.00 60.41 152 ASP A C 1
ATOM 1181 O O . ASP A 1 152 ? 6.811 11.379 -9.723 1.00 60.41 152 ASP A O 1
ATOM 1185 N N . ALA A 1 153 ? 8.783 11.289 -10.765 1.00 69.38 153 ALA A N 1
ATOM 1186 C CA . ALA A 1 153 ? 8.472 10.020 -11.430 1.00 69.38 153 ALA A CA 1
ATOM 1187 C C . ALA A 1 153 ? 8.881 8.832 -10.539 1.00 69.38 153 ALA A C 1
ATOM 1189 O O . ALA A 1 153 ? 10.006 8.823 -10.033 1.00 69.38 153 ALA A O 1
ATOM 1190 N N . PRO A 1 154 ? 8.023 7.806 -10.375 1.00 82.56 154 PRO A N 1
ATOM 1191 C CA . PRO A 1 154 ? 6.700 7.616 -10.987 1.00 82.56 154 PRO A CA 1
ATOM 1192 C C . PRO A 1 1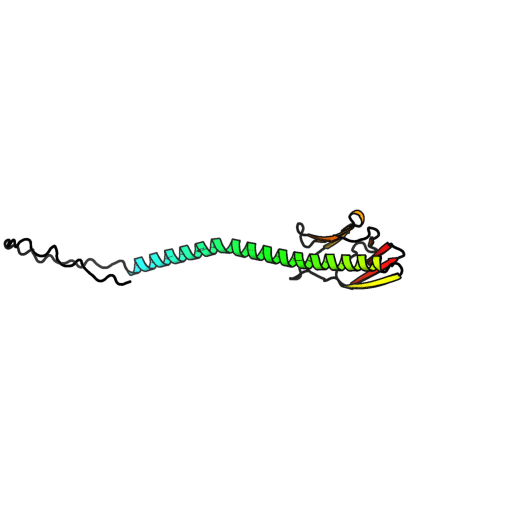54 ? 5.610 8.521 -10.401 1.00 82.56 154 PRO A C 1
ATOM 1194 O O . PRO A 1 154 ? 5.543 8.732 -9.193 1.00 82.56 154 PRO A O 1
ATOM 1197 N N . ARG A 1 155 ? 4.702 8.989 -11.262 1.00 89.25 155 ARG A N 1
ATOM 1198 C CA . ARG A 1 155 ? 3.578 9.863 -10.902 1.00 89.25 155 ARG A CA 1
ATOM 1199 C C . ARG A 1 155 ? 2.295 9.069 -10.680 1.00 89.25 155 ARG A C 1
ATOM 1201 O O . ARG A 1 155 ? 2.126 7.955 -11.164 1.00 89.25 155 ARG A O 1
ATOM 1208 N N . LYS A 1 156 ? 1.342 9.664 -9.969 1.00 92.00 156 LYS A N 1
ATOM 1209 C CA . LYS A 1 156 ? -0.030 9.142 -9.872 1.00 92.00 156 LYS A CA 1
ATOM 1210 C C . LYS A 1 156 ? -0.739 9.314 -11.217 1.00 92.00 156 LYS A C 1
ATOM 1212 O O . LYS A 1 156 ? -0.655 10.389 -11.811 1.00 92.00 156 LYS A O 1
ATOM 1217 N N . GLY A 1 157 ? -1.483 8.306 -11.668 1.00 92.44 157 GLY A N 1
ATOM 1218 C CA . GLY A 1 157 ? -2.134 8.320 -12.980 1.00 92.44 157 GLY A CA 1
ATOM 1219 C C . GLY A 1 157 ? -1.234 7.788 -14.095 1.00 92.44 157 GLY A C 1
ATOM 1220 O O . GLY A 1 157 ? -0.564 6.770 -13.926 1.00 92.44 157 GLY A O 1
ATOM 1221 N N . ASP A 1 158 ? -1.268 8.441 -15.252 1.00 92.94 158 ASP A N 1
AT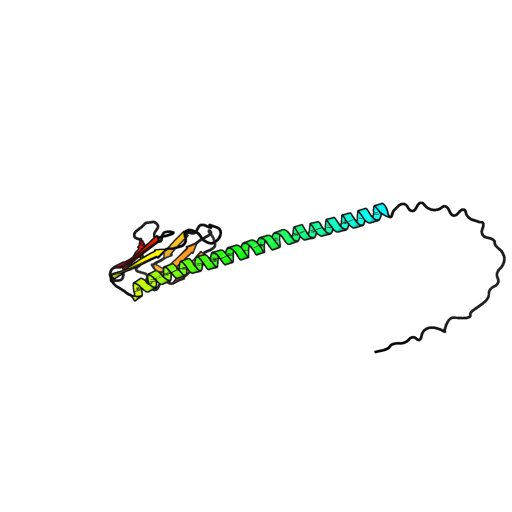OM 1222 C CA . ASP A 1 158 ? -0.609 7.945 -16.459 1.00 92.94 158 ASP A CA 1
ATOM 1223 C C . ASP A 1 158 ? 0.903 8.174 -16.411 1.00 92.94 158 ASP A C 1
ATOM 1225 O O . ASP A 1 158 ? 1.374 9.282 -16.159 1.00 92.94 158 ASP A O 1
ATOM 1229 N N . ASN A 1 159 ? 1.651 7.113 -16.691 1.00 93.81 159 ASN A N 1
ATOM 1230 C CA . ASN A 1 159 ? 3.103 7.099 -16.786 1.00 93.81 159 ASN A CA 1
ATOM 1231 C C . ASN A 1 159 ? 3.513 6.411 -18.085 1.00 93.81 159 ASN A C 1
ATOM 1233 O O . ASN A 1 159 ? 2.837 5.501 -18.575 1.00 93.81 159 ASN A O 1
ATOM 1237 N N . ALA A 1 160 ? 4.659 6.802 -18.623 1.00 93.50 160 ALA A N 1
ATOM 1238 C CA . ALA A 1 160 ? 5.305 6.092 -19.712 1.00 93.50 160 ALA A CA 1
ATOM 1239 C C . ALA A 1 160 ? 6.606 5.457 -19.223 1.00 93.50 160 ALA A C 1
ATOM 1241 O O . ALA A 1 160 ? 7.404 6.089 -18.534 1.00 93.50 160 ALA A O 1
ATOM 1242 N N . ILE A 1 161 ? 6.826 4.207 -19.624 1.00 94.31 161 ILE A N 1
ATOM 1243 C CA . ILE A 1 161 ? 8.076 3.483 -19.411 1.00 94.31 161 ILE A CA 1
ATOM 1244 C C . ILE A 1 161 ? 8.760 3.226 -20.751 1.00 94.31 161 ILE A C 1
ATOM 1246 O O . ILE A 1 161 ? 8.112 2.858 -21.738 1.00 94.31 161 ILE A O 1
ATOM 1250 N N . PHE A 1 162 ? 10.074 3.424 -20.784 1.00 95.00 162 PHE A N 1
ATOM 1251 C CA . PHE A 1 162 ? 10.913 3.204 -21.955 1.00 95.00 162 PHE A CA 1
ATOM 1252 C C . PHE A 1 162 ? 12.204 2.476 -21.579 1.00 95.00 162 PHE A C 1
ATOM 1254 O O . PHE A 1 162 ? 12.825 2.799 -20.572 1.00 95.00 162 PHE A O 1
ATOM 1261 N N . ASN A 1 163 ? 12.634 1.515 -22.399 1.00 95.00 163 ASN A N 1
ATOM 1262 C CA . ASN A 1 163 ? 13.944 0.878 -22.253 1.00 95.00 163 ASN A CA 1
ATOM 1263 C C . ASN A 1 163 ? 14.922 1.395 -23.320 1.00 95.00 163 ASN A C 1
ATOM 1265 O O . ASN A 1 163 ? 14.875 0.991 -24.492 1.00 95.00 163 ASN A O 1
ATOM 1269 N N . ASN A 1 164 ? 15.852 2.248 -22.886 1.00 93.31 164 ASN A N 1
ATOM 1270 C CA . ASN A 1 164 ? 16.908 2.812 -23.714 1.00 93.31 164 ASN A CA 1
ATOM 1271 C C . ASN A 1 164 ? 18.211 2.008 -23.590 1.00 93.31 164 ASN A C 1
ATOM 1273 O O . ASN A 1 164 ? 19.158 2.423 -22.926 1.00 93.31 164 ASN A O 1
ATOM 1277 N N . GLY A 1 165 ? 18.261 0.826 -24.208 1.00 88.56 165 GLY A N 1
ATOM 1278 C CA . GLY A 1 165 ? 19.496 0.033 -24.262 1.00 88.56 165 GLY A CA 1
ATOM 1279 C C . GLY A 1 165 ? 19.966 -0.497 -22.902 1.00 88.56 165 GLY A C 1
ATOM 1280 O O . GLY A 1 165 ? 21.166 -0.609 -22.680 1.00 88.56 165 GLY A O 1
ATOM 1281 N N . GLY A 1 166 ? 19.030 -0.823 -22.005 1.00 87.88 166 GLY A N 1
ATOM 1282 C CA . GLY A 1 166 ? 19.298 -1.371 -20.671 1.00 87.88 166 GLY A CA 1
ATOM 1283 C C . GLY A 1 166 ? 19.069 -0.387 -19.522 1.00 87.88 166 GLY A C 1
ATOM 1284 O O . GLY A 1 166 ? 19.077 -0.812 -18.368 1.00 87.88 166 GLY A O 1
ATOM 1285 N N . ILE A 1 167 ? 18.837 0.894 -19.826 1.00 91.88 167 ILE A N 1
ATOM 1286 C CA . ILE A 1 167 ? 18.406 1.909 -18.858 1.00 91.88 167 ILE A CA 1
ATOM 1287 C C . ILE A 1 167 ? 16.892 2.076 -18.976 1.00 91.88 167 ILE A C 1
ATOM 1289 O O . ILE A 1 167 ? 16.374 2.384 -20.053 1.00 91.88 167 ILE A O 1
ATOM 1293 N N . ILE A 1 168 ? 16.188 1.857 -17.870 1.00 93.31 168 ILE A N 1
ATOM 1294 C CA . ILE A 1 168 ? 14.741 2.021 -17.773 1.00 93.31 168 ILE A CA 1
ATOM 1295 C C . ILE A 1 168 ? 14.438 3.469 -17.408 1.00 93.31 168 ILE A C 1
ATOM 1297 O O . ILE A 1 168 ? 14.809 3.934 -16.335 1.00 93.31 168 ILE A O 1
ATOM 1301 N N . GLU A 1 169 ? 13.753 4.177 -18.294 1.00 92.88 169 GLU A N 1
ATOM 1302 C CA . GLU A 1 169 ? 13.321 5.554 -18.090 1.00 92.88 169 GLU A CA 1
ATOM 1303 C C . GLU A 1 169 ? 11.820 5.595 -17.803 1.00 92.88 169 GLU A C 1
ATOM 1305 O O . GLU A 1 169 ? 11.030 5.000 -18.542 1.00 92.88 169 GLU A O 1
ATOM 1310 N N . ILE A 1 170 ? 11.431 6.317 -16.750 1.00 91.94 170 ILE A N 1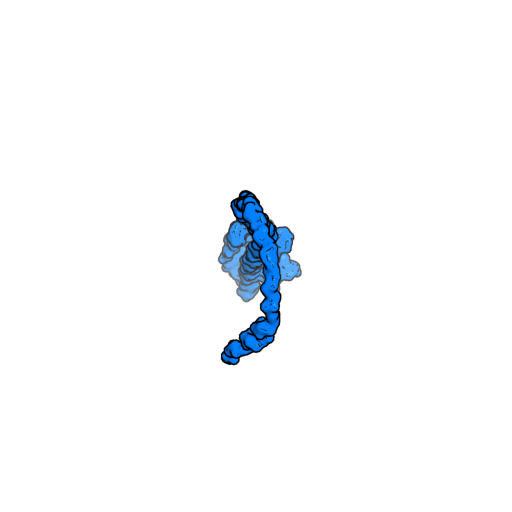
ATOM 1311 C CA . ILE A 1 170 ? 10.026 6.535 -16.377 1.00 91.94 170 ILE A CA 1
ATOM 1312 C C . ILE A 1 170 ? 9.732 8.040 -16.411 1.00 91.94 170 ILE A C 1
ATOM 1314 O O . ILE A 1 170 ? 10.522 8.842 -15.895 1.00 91.94 170 ILE A O 1
ATOM 1318 N N . SER A 1 171 ? 8.611 8.415 -17.037 1.00 86.88 171 SER A N 1
ATOM 1319 C CA . SER A 1 171 ? 8.148 9.804 -17.201 1.00 86.88 171 SER A CA 1
ATOM 1320 C C . SER A 1 171 ? 6.648 9.957 -17.018 1.00 86.88 171 SER A C 1
ATOM 1322 O O . SER A 1 171 ? 5.935 9.071 -17.548 1.00 86.88 171 SER A O 1
#